Protein AF-A0A7W7KFI6-F1 (afdb_monomer)

Secondary structure (DSSP, 8-state):
-PEEEEEEEEE-TTTTTTTTTHHHHS-TTTEEEEETTEEEEEEEEEE--GGG--STTT---HHHHHHHHHHHHHHTS-GGGEEEEEEESS-EEEE----S-TTSHHHHHHHHHHHHHS--

Foldseek 3Di:
DFFKKKKKKWFALVCCVLCVLLVVLDDPVQFQDDDNQTTMGIDMAGHDPVVVVPDPPPDPDSRNVSVVSVCVSVVPDDLQGMWMFMAGPDGDITGDHPGPCCVPPSNVVNVVRNVVVPPD

Mean predicted aligned error: 6.8 Å

Solvent-accessible surface area (backbone atoms only — not comparable to full-atom values): 6890 Å² total; per-residue (Å²): 128,58,47,50,27,42,33,40,40,41,33,30,54,92,36,43,79,80,47,50,67,52,66,75,67,50,59,75,87,30,50,76,40,82,55,87,81,20,36,31,37,45,51,75,40,66,46,70,45,72,91,69,59,81,54,84,83,84,58,73,49,70,53,55,57,40,48,52,52,50,53,54,54,57,66,76,47,62,45,71,38,22,28,34,44,29,15,61,79,53,74,51,75,45,55,67,32,88,69,97,48,72,82,39,65,69,53,40,51,42,52,51,49,33,53,71,70,67,76,122

pLDDT: mean 82.98, std 16.1, range [41.56, 97.5]

Structure (mmCIF, N/CA/C/O backbone):
data_AF-A0A7W7KFI6-F1
#
_entry.id   AF-A0A7W7KFI6-F1
#
loop_
_atom_site.group_PDB
_atom_site.id
_atom_site.type_symbol
_atom_site.label_atom_id
_atom_site.label_alt_id
_atom_site.label_comp_id
_atom_site.label_asym_id
_atom_site.label_entity_id
_atom_site.label_seq_id
_atom_site.pdbx_PDB_ins_code
_atom_site.Cartn_x
_atom_site.Cartn_y
_atom_site.Cartn_z
_atom_site.occupancy
_atom_site.B_iso_or_equiv
_atom_site.auth_seq_id
_atom_site.auth_comp_id
_atom_site.auth_asym_id
_atom_site.auth_atom_id
_atom_site.pdbx_PDB_model_num
ATOM 1 N N . MET A 1 1 ? 18.195 -4.018 -17.261 1.00 49.75 1 MET A N 1
ATOM 2 C CA . MET A 1 1 ? 17.029 -3.172 -16.938 1.00 49.75 1 MET A CA 1
ATOM 3 C C . MET A 1 1 ? 16.416 -3.779 -15.684 1.00 49.75 1 MET A C 1
ATOM 5 O O . MET A 1 1 ? 16.292 -4.996 -15.667 1.00 49.75 1 MET A O 1
ATOM 9 N N . GLY A 1 2 ? 16.251 -3.013 -14.599 1.00 58.94 2 GLY A N 1
ATOM 10 C CA . GLY A 1 2 ? 15.676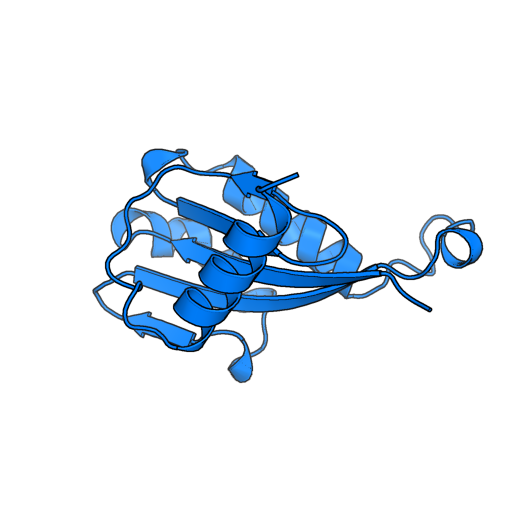 -3.534 -13.347 1.00 58.94 2 GLY A CA 1
ATOM 11 C C . GLY A 1 2 ? 14.184 -3.803 -13.506 1.00 58.94 2 GLY A C 1
ATOM 12 O O . GLY A 1 2 ? 13.551 -3.133 -14.320 1.00 58.94 2 GLY A O 1
ATOM 13 N N . MET A 1 3 ? 13.662 -4.776 -12.760 1.00 66.88 3 MET A N 1
ATOM 14 C CA . MET A 1 3 ? 12.247 -5.132 -12.818 1.00 66.88 3 MET A CA 1
ATOM 15 C C . MET A 1 3 ? 11.450 -4.097 -12.028 1.00 66.88 3 MET A C 1
ATOM 17 O O . MET A 1 3 ? 11.733 -3.886 -10.844 1.00 66.88 3 MET A O 1
ATOM 21 N N . ARG A 1 4 ? 10.506 -3.417 -12.688 1.00 76.00 4 ARG A N 1
ATOM 22 C CA . ARG A 1 4 ? 9.692 -2.348 -12.084 1.00 76.00 4 ARG A CA 1
ATOM 23 C C . ARG A 1 4 ? 8.312 -2.876 -11.728 1.00 76.00 4 ARG A C 1
ATOM 25 O O . ARG A 1 4 ? 7.658 -3.518 -12.551 1.00 76.00 4 ARG A O 1
ATOM 32 N N . SER A 1 5 ? 7.863 -2.597 -10.511 1.00 83.50 5 SER A N 1
ATOM 33 C CA . SER A 1 5 ? 6.488 -2.864 -10.088 1.00 83.50 5 SER A CA 1
ATOM 34 C C . SER A 1 5 ? 5.916 -1.667 -9.337 1.00 83.50 5 SER A C 1
ATOM 36 O O . SER A 1 5 ? 6.565 -1.107 -8.455 1.00 83.50 5 SER A O 1
ATOM 38 N N . LEU A 1 6 ? 4.690 -1.285 -9.684 1.00 90.50 6 LEU A N 1
ATOM 39 C CA . LEU A 1 6 ? 3.900 -0.294 -8.966 1.00 90.50 6 LEU A CA 1
ATOM 40 C C . LEU A 1 6 ? 3.026 -1.007 -7.941 1.00 90.50 6 LEU A C 1
ATOM 42 O O . LEU A 1 6 ? 2.366 -2.000 -8.245 1.00 90.50 6 LEU A O 1
ATOM 46 N N . ASN A 1 7 ? 3.021 -0.493 -6.720 1.00 91.88 7 ASN A N 1
ATOM 47 C CA . ASN A 1 7 ? 2.363 -1.116 -5.588 1.00 91.88 7 ASN A CA 1
ATOM 48 C C . ASN A 1 7 ? 1.455 -0.102 -4.903 1.00 91.88 7 ASN A C 1
ATOM 50 O O . ASN A 1 7 ? 1.819 1.068 -4.768 1.00 91.88 7 ASN A O 1
ATOM 54 N N . TYR A 1 8 ? 0.325 -0.569 -4.379 1.00 95.31 8 TYR A N 1
ATOM 55 C CA . TYR A 1 8 ? -0.345 0.138 -3.295 1.00 95.31 8 TYR A CA 1
ATOM 56 C C . TYR A 1 8 ? -0.637 -0.785 -2.120 1.00 95.31 8 TYR A C 1
ATOM 58 O O . TYR A 1 8 ? -0.853 -1.987 -2.280 1.00 95.31 8 TYR A O 1
ATOM 66 N N . ILE A 1 9 ? -0.669 -0.192 -0.929 1.00 96.06 9 ILE A N 1
ATOM 67 C CA . ILE A 1 9 ? -1.121 -0.813 0.311 1.00 96.06 9 ILE A CA 1
ATOM 68 C C . ILE A 1 9 ? -2.229 0.066 0.884 1.00 96.06 9 ILE A C 1
ATOM 70 O O . ILE A 1 9 ? -1.995 1.226 1.215 1.00 96.06 9 ILE A O 1
ATOM 74 N N . ALA A 1 10 ? -3.418 -0.504 1.041 1.00 97.25 10 ALA A N 1
ATOM 75 C CA . ALA A 1 10 ? -4.535 0.087 1.760 1.00 97.25 10 ALA A CA 1
ATOM 76 C C . ALA A 1 10 ? -4.699 -0.611 3.117 1.00 97.25 10 ALA A C 1
ATOM 78 O O . ALA A 1 10 ? -4.810 -1.837 3.178 1.00 97.25 10 ALA A O 1
ATOM 79 N N . ILE A 1 11 ? -4.731 0.162 4.203 1.00 97.50 11 ILE A N 1
ATOM 80 C CA . ILE A 1 11 ? -4.889 -0.317 5.583 1.00 97.50 11 ILE A CA 1
ATOM 81 C C . ILE A 1 11 ? -6.166 0.258 6.192 1.00 97.50 11 ILE A C 1
ATOM 83 O O . ILE A 1 11 ? -6.416 1.465 6.107 1.00 97.50 11 ILE A O 1
ATOM 87 N N . SER A 1 12 ? -6.938 -0.599 6.860 1.00 97.50 12 SER A N 1
ATOM 88 C CA . SER A 1 12 ? -8.178 -0.202 7.520 1.00 97.50 12 SER A CA 1
ATOM 89 C C . SER A 1 12 ? -7.940 0.753 8.693 1.00 97.50 12 SER A C 1
ATOM 91 O O . SER A 1 12 ? -6.892 0.682 9.346 1.00 97.50 12 SER A O 1
ATOM 93 N N . PRO A 1 13 ? -8.919 1.609 9.048 1.00 97.00 13 PRO A N 1
ATOM 94 C CA . PRO A 1 13 ? -8.821 2.483 10.220 1.00 97.00 13 PRO A CA 1
ATOM 95 C C . PRO A 1 13 ? -8.441 1.727 11.501 1.00 97.00 13 PRO A C 1
ATOM 97 O O . PRO A 1 13 ? -7.598 2.184 12.272 1.00 97.00 13 PRO A O 1
ATOM 100 N N . ALA A 1 14 ? -9.002 0.526 11.687 1.00 95.81 14 ALA A N 1
ATOM 101 C CA . ALA A 1 14 ? -8.760 -0.340 12.842 1.00 95.81 14 ALA A CA 1
ATOM 102 C C . ALA A 1 14 ? -7.337 -0.935 12.886 1.00 95.81 14 ALA A C 1
ATOM 104 O O . ALA A 1 14 ? -6.864 -1.362 13.945 1.00 95.81 14 ALA A O 1
ATOM 105 N N . ALA A 1 15 ? -6.636 -0.972 11.752 1.00 95.19 15 ALA A N 1
ATOM 106 C CA . ALA A 1 15 ? -5.278 -1.492 11.648 1.00 95.19 15 ALA A CA 1
ATOM 107 C C . ALA A 1 15 ? -4.201 -0.401 11.553 1.00 95.19 15 ALA A C 1
ATOM 109 O O . ALA A 1 15 ? -3.035 -0.717 11.786 1.00 95.19 15 ALA A O 1
ATOM 110 N N . LYS A 1 16 ? -4.552 0.877 11.322 1.00 92.50 16 LYS A N 1
ATOM 111 C CA . LYS A 1 16 ? -3.581 1.991 11.207 1.00 92.50 16 LYS A CA 1
ATOM 112 C C . LYS A 1 16 ? -2.561 2.031 12.346 1.00 92.50 16 LYS A C 1
ATOM 114 O O . LYS A 1 16 ? -1.370 2.169 12.093 1.00 92.50 16 LYS A O 1
ATOM 119 N N . GLY A 1 17 ? -3.010 1.870 13.594 1.00 91.19 17 GLY A N 1
ATOM 120 C CA . GLY A 1 17 ? -2.119 1.885 14.761 1.00 91.19 17 GLY A CA 1
ATOM 121 C C . GLY A 1 17 ? -1.107 0.734 14.763 1.00 91.19 17 GLY A C 1
ATOM 122 O O . GLY A 1 17 ? 0.060 0.937 15.085 1.00 91.19 17 GLY A O 1
ATOM 123 N N . ARG A 1 18 ? -1.526 -0.462 14.332 1.00 93.00 18 ARG A N 1
ATOM 124 C CA . ARG A 1 18 ? -0.647 -1.637 14.187 1.00 93.00 18 ARG A CA 1
ATOM 125 C C . ARG A 1 18 ? 0.274 -1.522 12.972 1.00 93.00 18 ARG A C 1
ATOM 127 O O . ARG A 1 18 ? 1.389 -2.028 12.997 1.00 93.00 18 ARG A O 1
ATOM 134 N N . ALA A 1 19 ? -0.173 -0.813 11.941 1.00 90.06 19 ALA A N 1
ATOM 135 C CA . ALA A 1 19 ? 0.576 -0.553 10.722 1.00 90.06 19 ALA A CA 1
ATOM 136 C C . ALA A 1 19 ? 1.433 0.726 10.781 1.00 90.06 19 ALA A C 1
ATOM 138 O O . ALA A 1 19 ? 2.043 1.089 9.781 1.00 90.06 19 ALA A O 1
ATOM 139 N N . ALA A 1 20 ? 1.529 1.404 11.932 1.00 88.12 20 ALA A N 1
ATOM 140 C CA . ALA A 1 20 ? 2.274 2.660 12.068 1.00 88.12 20 ALA A CA 1
ATOM 141 C C . ALA A 1 20 ? 3.764 2.529 11.701 1.00 88.12 20 ALA A C 1
ATOM 143 O O . ALA A 1 20 ? 4.396 3.511 11.318 1.00 88.12 20 ALA A O 1
ATOM 144 N N . GLY A 1 21 ? 4.321 1.313 11.783 1.00 86.62 21 GLY A N 1
ATOM 145 C CA . GLY A 1 21 ? 5.666 1.006 11.300 1.00 86.62 21 GLY A CA 1
ATOM 146 C C . GLY A 1 21 ? 5.851 1.263 9.801 1.00 86.62 21 GLY A C 1
ATOM 147 O O . GLY A 1 21 ? 6.937 1.681 9.417 1.00 86.62 21 GLY A O 1
ATOM 148 N N . LEU A 1 22 ? 4.798 1.114 8.982 1.00 86.62 22 LEU A N 1
ATOM 149 C CA . LEU A 1 22 ? 4.863 1.385 7.542 1.00 86.62 22 LEU A CA 1
ATOM 150 C C . LEU A 1 22 ? 5.228 2.844 7.287 1.00 86.62 22 LEU A C 1
ATOM 152 O O . LEU A 1 22 ? 6.094 3.115 6.474 1.00 86.62 22 LEU A O 1
ATOM 156 N N . LEU A 1 23 ? 4.670 3.789 8.046 1.00 87.12 23 LEU A N 1
ATOM 157 C CA . LEU A 1 23 ? 4.957 5.218 7.866 1.00 87.12 23 LEU A CA 1
ATOM 158 C C . LEU A 1 23 ? 6.445 5.569 8.033 1.00 87.12 23 LEU A C 1
ATOM 160 O O . LEU A 1 23 ? 6.874 6.617 7.570 1.00 87.12 23 LEU A O 1
ATOM 164 N N . LYS A 1 24 ? 7.234 4.716 8.699 1.00 86.81 24 LYS A N 1
ATOM 165 C CA . LYS A 1 24 ? 8.687 4.895 8.839 1.00 86.81 24 LYS A CA 1
ATOM 166 C C . LYS A 1 24 ? 9.476 4.337 7.653 1.00 86.81 24 LYS A C 1
ATOM 168 O O . LYS A 1 24 ? 10.636 4.693 7.488 1.00 86.81 24 LYS A O 1
ATOM 173 N N . SER A 1 25 ? 8.867 3.448 6.874 1.00 83.88 25 SER A N 1
ATOM 174 C CA . SER A 1 25 ? 9.465 2.800 5.704 1.00 83.88 25 SER A CA 1
ATOM 175 C C . SER A 1 25 ? 9.247 3.586 4.408 1.00 83.88 25 SER A C 1
ATOM 177 O O . SER A 1 25 ? 9.913 3.288 3.422 1.00 83.88 25 SER A O 1
ATOM 179 N N . PHE A 1 26 ? 8.350 4.577 4.412 1.00 86.75 26 PHE A N 1
ATOM 180 C CA . PHE A 1 26 ? 7.955 5.354 3.235 1.00 86.75 26 PHE A CA 1
ATOM 181 C C . PHE A 1 26 ? 8.194 6.853 3.432 1.00 86.75 26 PHE A C 1
ATOM 183 O O . PHE A 1 26 ? 8.085 7.382 4.539 1.00 86.75 26 PHE A O 1
ATOM 190 N N . ASN A 1 27 ? 8.506 7.545 2.340 1.00 87.50 27 ASN A N 1
ATOM 191 C CA . ASN A 1 27 ? 8.569 9.000 2.290 1.00 87.50 27 ASN A CA 1
ATOM 192 C C . ASN A 1 27 ? 7.147 9.591 2.275 1.00 87.50 27 ASN A C 1
ATOM 194 O O . ASN A 1 27 ? 6.175 8.923 1.925 1.00 87.50 27 ASN A O 1
ATOM 198 N N . SER A 1 28 ? 7.014 10.882 2.592 1.00 85.69 28 SER A N 1
ATOM 199 C CA . SER A 1 28 ? 5.707 11.559 2.624 1.00 85.69 28 SER A CA 1
ATOM 200 C C . SER A 1 28 ? 4.982 11.584 1.276 1.00 85.69 28 SER A C 1
ATOM 202 O O . SER A 1 28 ? 3.760 11.599 1.264 1.00 85.69 28 SER A O 1
ATOM 204 N N . GLU A 1 29 ? 5.716 11.581 0.161 1.00 86.81 29 GLU A N 1
ATOM 205 C CA . GLU A 1 29 ? 5.148 11.587 -1.197 1.00 86.81 29 GLU A CA 1
ATOM 206 C C . GLU A 1 29 ? 4.499 10.247 -1.579 1.00 86.81 29 GLU A C 1
ATOM 208 O O . GLU A 1 29 ? 3.612 10.211 -2.423 1.00 86.81 29 GLU A O 1
ATOM 213 N N . GLU A 1 30 ? 4.910 9.150 -0.936 1.00 91.25 30 GLU A N 1
ATOM 214 C CA . GLU A 1 30 ? 4.350 7.812 -1.166 1.00 91.25 30 GLU A CA 1
ATOM 215 C C . GLU A 1 30 ? 3.065 7.593 -0.349 1.00 91.25 30 GLU A C 1
ATOM 217 O O . GLU A 1 30 ? 2.269 6.701 -0.637 1.00 91.25 30 GLU A O 1
ATOM 222 N N . ILE A 1 31 ? 2.831 8.407 0.685 1.00 92.75 31 ILE A N 1
ATOM 223 C CA . ILE A 1 31 ? 1.647 8.326 1.544 1.00 92.75 31 ILE A CA 1
ATOM 224 C C . ILE A 1 31 ? 0.541 9.194 0.935 1.00 92.75 31 ILE A C 1
ATOM 226 O O . ILE A 1 31 ? 0.479 10.399 1.164 1.00 92.75 31 ILE A O 1
ATOM 230 N N . ILE A 1 32 ? -0.359 8.565 0.179 1.00 95.19 32 ILE A N 1
ATOM 231 C CA . ILE A 1 32 ? -1.420 9.265 -0.561 1.00 95.19 32 ILE A CA 1
ATOM 232 C C . ILE A 1 32 ? -2.594 9.646 0.346 1.00 95.19 32 ILE A C 1
ATOM 234 O O . ILE A 1 32 ? -3.188 10.712 0.197 1.00 95.19 32 ILE A O 1
ATOM 238 N N . VAL A 1 33 ? -2.932 8.787 1.313 1.00 94.56 33 VAL A N 1
ATOM 239 C CA . VAL A 1 33 ? -4.031 9.031 2.260 1.00 94.56 33 VAL A CA 1
ATOM 240 C C . VAL A 1 33 ? -3.609 8.624 3.661 1.00 94.56 33 VAL A C 1
ATOM 242 O O . VAL A 1 33 ? -3.106 7.524 3.865 1.00 94.56 33 VAL A O 1
ATOM 245 N N . ASN A 1 34 ? -3.866 9.479 4.649 1.00 95.00 34 ASN A N 1
ATOM 246 C CA . ASN A 1 34 ? -3.714 9.153 6.064 1.00 95.00 34 ASN A CA 1
ATOM 247 C C . ASN A 1 34 ? -4.766 9.908 6.892 1.00 95.00 34 ASN A C 1
ATOM 249 O O . ASN A 1 34 ? -4.461 10.887 7.566 1.00 95.00 34 ASN A O 1
ATOM 253 N N . ASP A 1 35 ? -6.009 9.437 6.841 1.00 94.62 35 ASP A N 1
ATOM 254 C CA . ASP A 1 35 ? -7.179 10.098 7.434 1.00 94.62 35 ASP A CA 1
ATOM 255 C C . ASP A 1 35 ? -8.083 9.083 8.172 1.00 94.62 35 ASP A C 1
ATOM 257 O O . ASP A 1 35 ? -7.670 7.953 8.459 1.00 94.62 35 ASP A O 1
ATOM 261 N N 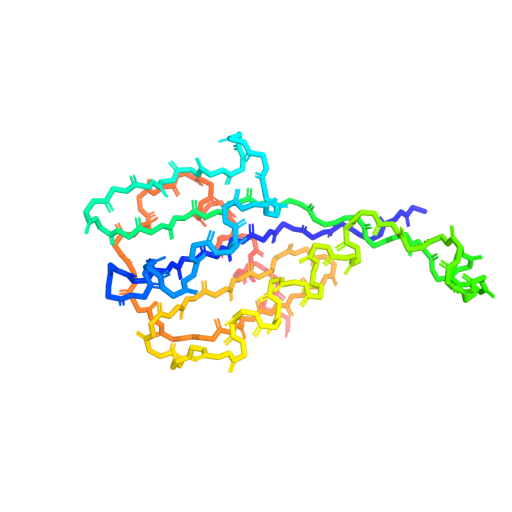. GLU A 1 36 ? -9.304 9.467 8.534 1.00 94.75 36 GLU A N 1
ATOM 262 C CA . GLU A 1 36 ? -10.273 8.592 9.202 1.00 94.75 36 GLU A CA 1
ATOM 263 C C . GLU A 1 36 ? -10.705 7.369 8.378 1.00 94.75 36 GLU A C 1
ATOM 265 O O . GLU A 1 36 ? -11.140 6.373 8.960 1.00 94.75 36 GLU A O 1
ATOM 270 N N . ARG A 1 37 ? -10.561 7.404 7.047 1.00 94.50 37 ARG A N 1
ATOM 271 C CA . ARG A 1 37 ? -10.912 6.292 6.153 1.00 94.50 37 ARG A CA 1
ATOM 272 C C . ARG A 1 37 ? -9.865 5.186 6.180 1.00 94.50 37 ARG A C 1
ATOM 274 O O . ARG A 1 37 ? -10.183 4.046 5.845 1.00 94.50 37 ARG A O 1
ATOM 281 N N . GLY A 1 38 ? -8.630 5.493 6.583 1.00 95.69 38 GLY A N 1
ATOM 282 C CA . GLY A 1 38 ? -7.543 4.520 6.641 1.00 95.69 38 GLY A CA 1
ATOM 283 C C . GLY A 1 38 ? -6.174 5.117 6.325 1.00 95.69 38 GLY A C 1
ATOM 284 O O . GLY A 1 38 ? -5.871 6.270 6.646 1.00 95.69 38 GLY A O 1
ATOM 285 N N . LEU A 1 39 ? -5.325 4.285 5.734 1.00 96.56 39 LEU A N 1
ATOM 286 C CA . LEU A 1 39 ? -4.011 4.655 5.220 1.00 96.56 39 LEU A CA 1
ATOM 287 C C . LEU A 1 39 ? -3.843 4.047 3.826 1.00 96.56 39 LEU A C 1
ATOM 289 O O . LEU A 1 39 ? -4.099 2.856 3.654 1.00 96.56 39 LEU A O 1
ATOM 293 N N . VAL A 1 40 ? -3.396 4.853 2.866 1.00 97.06 40 VAL A N 1
ATOM 294 C CA . VAL A 1 40 ? -2.989 4.408 1.530 1.00 97.06 40 VAL A CA 1
ATOM 295 C C . VAL A 1 40 ? -1.560 4.840 1.287 1.00 97.06 40 VAL A C 1
ATOM 297 O O . VAL A 1 40 ? -1.227 6.016 1.436 1.00 97.06 40 VAL A O 1
ATOM 300 N N . ILE A 1 41 ? -0.739 3.881 0.881 1.00 96.06 41 ILE A N 1
ATOM 301 C CA . ILE A 1 41 ? 0.639 4.100 0.463 1.00 96.06 41 ILE A CA 1
ATOM 302 C C . ILE A 1 41 ? 0.768 3.571 -0.960 1.00 96.06 41 ILE A C 1
ATOM 304 O O . ILE A 1 41 ? 0.438 2.410 -1.191 1.00 96.06 41 ILE A O 1
ATOM 308 N N . CYS A 1 42 ? 1.231 4.401 -1.889 1.00 94.75 42 CYS A N 1
ATOM 309 C CA . CYS A 1 42 ? 1.549 4.016 -3.260 1.00 94.75 42 CYS A 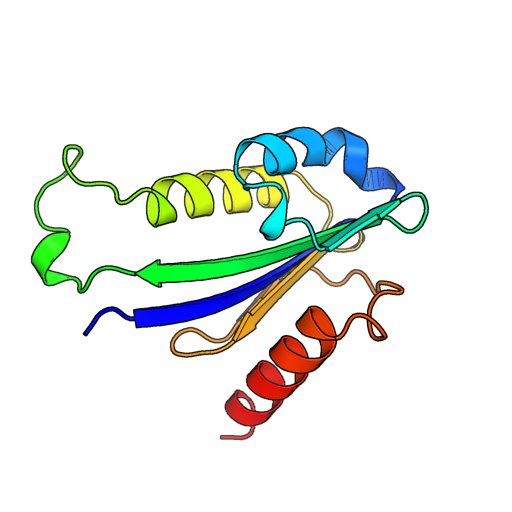CA 1
ATOM 310 C C . CYS A 1 42 ? 3.045 4.202 -3.487 1.00 94.75 42 CYS A C 1
ATOM 312 O O . CYS A 1 42 ? 3.598 5.247 -3.153 1.00 94.75 42 CYS A O 1
ATOM 314 N N . TYR A 1 43 ? 3.702 3.189 -4.034 1.00 91.12 43 TYR A N 1
ATOM 315 C CA . TYR A 1 43 ? 5.148 3.201 -4.186 1.00 91.12 43 TYR A CA 1
ATOM 316 C C . TYR A 1 43 ? 5.599 2.300 -5.325 1.00 91.12 43 TYR A C 1
ATOM 318 O O . TYR A 1 43 ? 4.892 1.391 -5.767 1.00 91.12 43 TYR A O 1
ATOM 326 N N . GLU A 1 44 ? 6.813 2.549 -5.787 1.00 87.81 44 GLU A N 1
ATOM 327 C CA . GLU A 1 44 ? 7.450 1.767 -6.827 1.00 87.81 44 GLU A CA 1
ATOM 328 C C . GLU A 1 44 ? 8.593 0.943 -6.244 1.00 87.81 44 GLU A C 1
ATOM 330 O O . GLU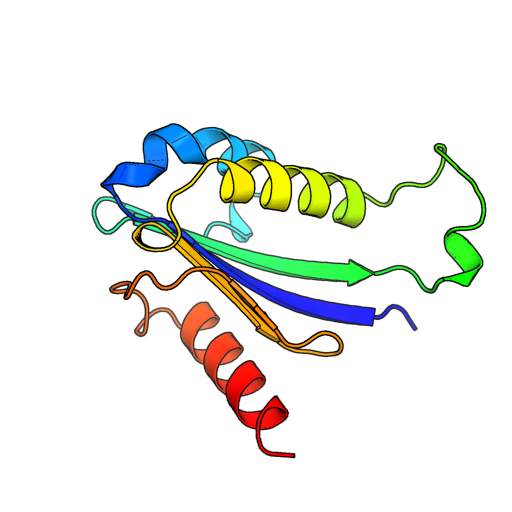 A 1 44 ? 9.394 1.449 -5.462 1.00 87.81 44 GLU A O 1
ATOM 335 N N . THR A 1 45 ? 8.691 -0.318 -6.653 1.00 81.19 45 THR A N 1
ATOM 336 C CA . THR A 1 45 ? 9.840 -1.168 -6.349 1.00 81.19 45 THR A CA 1
ATOM 337 C C . THR A 1 45 ? 10.666 -1.397 -7.604 1.00 81.19 45 THR A C 1
ATOM 339 O O . THR A 1 45 ? 10.151 -1.827 -8.639 1.00 81.19 45 THR A O 1
ATOM 342 N N . ASN A 1 46 ? 11.969 -1.125 -7.507 1.00 73.94 46 ASN A N 1
ATOM 343 C CA . ASN A 1 46 ? 12.963 -1.515 -8.494 1.00 73.94 46 ASN A CA 1
ATOM 344 C C . ASN A 1 46 ? 13.713 -2.733 -7.962 1.00 73.94 46 ASN A C 1
ATOM 346 O O . ASN A 1 46 ? 14.684 -2.651 -7.205 1.00 73.94 46 ASN A O 1
ATOM 350 N N . ILE A 1 47 ? 13.300 -3.911 -8.408 1.00 62.00 47 ILE A N 1
ATOM 351 C CA . ILE A 1 47 ? 14.095 -5.105 -8.181 1.00 62.00 47 ILE A CA 1
ATOM 352 C C . ILE A 1 47 ? 15.335 -5.004 -9.082 1.00 62.00 47 ILE A C 1
ATOM 354 O O . ILE A 1 47 ? 15.263 -5.139 -10.307 1.00 62.00 47 ILE A O 1
ATOM 358 N N . ALA A 1 48 ? 16.498 -4.758 -8.466 1.00 51.91 48 ALA A N 1
ATOM 359 C CA . ALA A 1 48 ? 17.776 -4.846 -9.163 1.00 51.91 48 ALA A CA 1
ATOM 360 C C . ALA A 1 48 ? 17.890 -6.223 -9.853 1.00 51.91 48 ALA A C 1
ATOM 362 O O . ALA A 1 48 ? 17.541 -7.237 -9.232 1.00 51.91 48 ALA A O 1
ATOM 363 N N . PRO A 1 49 ? 18.365 -6.287 -11.112 1.00 50.84 49 PRO A N 1
ATOM 364 C CA . PRO A 1 49 ? 18.542 -7.546 -11.830 1.00 50.84 49 PRO A CA 1
ATOM 365 C C . PRO A 1 49 ? 19.343 -8.566 -11.011 1.00 50.84 49 PRO A C 1
ATOM 367 O O . PRO A 1 49 ? 20.290 -8.190 -10.322 1.00 50.84 49 PRO A O 1
ATOM 370 N N . MET A 1 50 ? 19.013 -9.859 -11.125 1.00 48.72 50 MET A N 1
ATOM 371 C CA . MET A 1 50 ? 19.590 -10.909 -10.266 1.00 48.72 50 MET A CA 1
ATOM 372 C C . MET A 1 50 ? 21.129 -10.952 -10.232 1.00 48.72 50 MET A C 1
ATOM 374 O O . MET A 1 50 ? 21.686 -11.301 -9.202 1.00 48.72 50 MET A O 1
ATOM 378 N N . HIS A 1 51 ? 21.824 -10.517 -11.289 1.00 49.56 51 HIS A N 1
ATOM 379 C CA . HIS A 1 51 ? 23.295 -10.477 -11.346 1.00 49.56 51 HIS A CA 1
ATOM 380 C C . HIS A 1 51 ? 23.954 -9.434 -10.421 1.00 49.56 5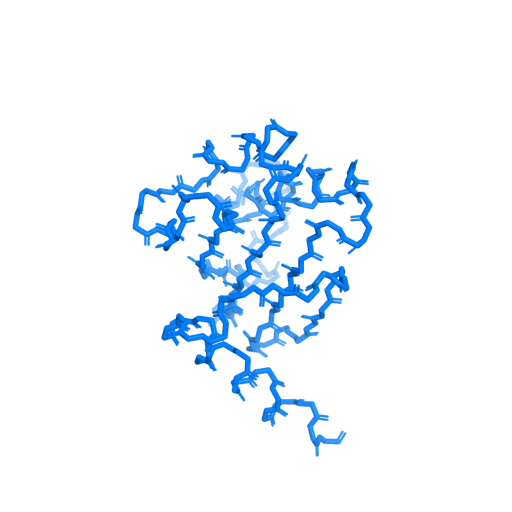1 HIS A C 1
ATOM 382 O O . HIS A 1 51 ? 25.170 -9.441 -10.269 1.00 49.56 51 HIS A O 1
ATOM 388 N N . PHE A 1 52 ? 23.179 -8.538 -9.802 1.00 45.59 52 PHE A N 1
ATOM 389 C CA . PHE A 1 52 ? 23.650 -7.641 -8.738 1.00 45.59 52 PHE A CA 1
ATOM 390 C C . PHE A 1 52 ? 23.379 -8.191 -7.326 1.00 45.59 52 PHE A C 1
ATOM 392 O O . PHE A 1 52 ? 23.759 -7.552 -6.350 1.00 45.59 52 PHE A O 1
ATOM 399 N N . ARG A 1 53 ? 22.713 -9.351 -7.198 1.00 52.12 53 ARG A N 1
ATOM 400 C CA . ARG A 1 53 ? 22.283 -9.937 -5.913 1.00 52.12 53 ARG A CA 1
ATOM 401 C C . ARG A 1 53 ? 23.246 -10.990 -5.349 1.00 52.12 53 ARG A C 1
ATOM 403 O O . ARG A 1 53 ? 23.008 -11.483 -4.251 1.00 52.12 53 ARG A O 1
ATOM 410 N N . ASP A 1 54 ? 24.323 -11.318 -6.064 1.00 48.91 54 ASP A N 1
ATOM 411 C CA . ASP A 1 54 ? 25.290 -12.354 -5.660 1.00 48.91 54 ASP A CA 1
ATOM 412 C C . ASP A 1 54 ? 26.212 -11.936 -4.495 1.00 48.91 54 ASP A C 1
ATOM 414 O O . ASP A 1 54 ? 26.989 -12.746 -3.988 1.00 48.91 54 ASP A O 1
ATOM 418 N N . THR A 1 55 ? 26.120 -10.698 -4.010 1.00 47.91 55 THR A N 1
ATOM 419 C CA . THR A 1 55 ? 26.826 -10.230 -2.812 1.00 47.91 55 THR A CA 1
ATOM 420 C C . THR A 1 55 ? 25.883 -10.213 -1.606 1.00 47.91 55 THR A C 1
ATOM 422 O O . THR A 1 55 ? 25.168 -9.249 -1.333 1.00 47.91 55 THR A O 1
ATOM 425 N N . LEU A 1 56 ? 25.879 -11.327 -0.868 1.00 42.53 56 LEU A N 1
ATOM 426 C CA . LEU A 1 56 ? 25.164 -11.502 0.400 1.00 42.53 56 LEU A CA 1
ATOM 427 C C . LEU A 1 56 ? 25.512 -10.383 1.404 1.00 42.53 56 LEU A C 1
ATOM 429 O O . LEU A 1 56 ? 26.624 -10.329 1.918 1.00 42.53 56 LEU A O 1
ATOM 433 N N . GLY A 1 57 ? 24.531 -9.536 1.726 1.00 51.41 57 GLY A N 1
ATOM 434 C CA . GLY A 1 57 ? 24.525 -8.675 2.917 1.00 51.41 57 GLY A CA 1
ATOM 435 C C . GLY A 1 57 ? 25.049 -7.241 2.760 1.00 51.41 57 GLY A C 1
ATOM 436 O O . GLY A 1 57 ? 24.619 -6.385 3.524 1.00 51.41 57 GLY A O 1
ATOM 437 N N . GLU A 1 58 ? 25.902 -6.938 1.777 1.00 46.88 58 GLU A N 1
ATOM 438 C CA . GLU A 1 58 ? 26.472 -5.581 1.603 1.00 46.88 58 GLU A CA 1
ATOM 439 C C . GLU A 1 58 ? 25.714 -4.705 0.587 1.00 46.88 58 GLU A C 1
ATOM 441 O O . GLU A 1 58 ? 25.924 -3.495 0.531 1.00 46.88 58 GLU A O 1
ATOM 446 N N . HIS A 1 59 ? 24.795 -5.294 -0.190 1.00 44.78 59 HIS A N 1
ATOM 447 C CA . HIS A 1 59 ? 24.091 -4.614 -1.285 1.00 44.78 59 HIS A CA 1
ATOM 448 C C . HIS A 1 59 ? 22.578 -4.871 -1.304 1.00 44.78 59 HIS A C 1
ATOM 450 O O . HIS A 1 59 ? 21.962 -4.874 -2.373 1.00 44.78 59 HIS A O 1
ATOM 456 N N . CYS A 1 60 ? 21.952 -5.076 -0.139 1.00 48.12 60 CYS A N 1
ATOM 457 C CA . CYS A 1 60 ? 20.496 -4.962 -0.062 1.00 48.12 60 CYS A CA 1
ATOM 458 C C . CYS A 1 60 ? 20.115 -3.556 -0.540 1.00 48.12 60 CYS A C 1
ATOM 460 O O . CYS A 1 60 ? 20.474 -2.557 0.081 1.00 48.12 60 CYS A O 1
ATOM 462 N N . THR A 1 61 ? 19.439 -3.462 -1.685 1.00 62.00 61 THR A N 1
ATOM 463 C CA . THR A 1 61 ? 18.887 -2.184 -2.125 1.00 62.00 61 THR A CA 1
ATOM 464 C C . THR A 1 61 ? 17.825 -1.758 -1.117 1.00 62.00 61 THR A C 1
ATOM 466 O O . THR A 1 61 ? 17.156 -2.607 -0.525 1.00 62.00 61 THR A O 1
ATOM 469 N N . ARG A 1 62 ? 17.660 -0.445 -0.921 1.00 62.69 62 ARG A N 1
ATOM 470 C CA . ARG A 1 62 ? 16.617 0.135 -0.056 1.00 62.69 62 ARG A CA 1
ATOM 471 C C . ARG A 1 62 ? 15.254 -0.540 -0.274 1.00 62.69 62 ARG A C 1
ATOM 473 O O . ARG A 1 62 ? 14.563 -0.854 0.689 1.00 62.69 62 ARG A O 1
ATOM 480 N N . ASP A 1 63 ? 14.937 -0.840 -1.530 1.00 67.31 63 ASP A N 1
ATOM 481 C CA . ASP A 1 63 ? 13.706 -1.505 -1.952 1.00 67.31 63 ASP A CA 1
ATOM 482 C C . ASP A 1 63 ? 13.538 -2.899 -1.325 1.00 67.31 63 ASP A C 1
ATOM 484 O O . ASP A 1 63 ? 12.436 -3.262 -0.933 1.00 67.31 63 ASP A O 1
ATOM 488 N N . LEU A 1 64 ? 14.615 -3.679 -1.161 1.00 73.62 64 LEU A N 1
ATOM 489 C CA . LEU A 1 64 ? 14.544 -5.005 -0.540 1.00 73.62 64 LEU A CA 1
ATOM 490 C C . LEU A 1 64 ? 14.260 -4.915 0.967 1.00 73.62 64 LEU A C 1
ATOM 492 O O . LEU A 1 64 ? 13.450 -5.679 1.486 1.00 73.62 64 LEU A O 1
ATOM 496 N N . GLU A 1 65 ? 14.901 -3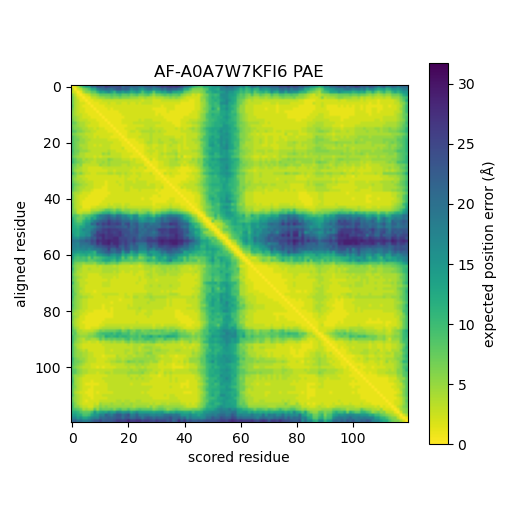.982 1.674 1.00 78.31 65 GLU A N 1
ATOM 497 C CA . GLU A 1 65 ? 14.660 -3.775 3.110 1.00 78.31 65 GLU A CA 1
ATOM 498 C C . GLU A 1 65 ? 13.247 -3.242 3.374 1.00 78.31 65 GLU A C 1
ATOM 500 O O . GLU A 1 65 ? 12.563 -3.696 4.297 1.00 78.31 65 GLU A O 1
ATOM 505 N N . GLN A 1 66 ? 12.788 -2.319 2.528 1.00 80.19 66 GLN A N 1
ATOM 506 C CA . GLN A 1 66 ? 11.433 -1.781 2.549 1.00 80.19 66 GLN A CA 1
ATOM 507 C C . GLN A 1 66 ? 10.396 -2.884 2.308 1.00 80.19 66 GLN A C 1
ATOM 509 O O . GLN A 1 66 ? 9.445 -3.004 3.078 1.00 80.19 66 GLN A O 1
ATOM 514 N N . GLU A 1 67 ? 10.613 -3.747 1.315 1.00 81.31 67 GLU A N 1
ATOM 515 C CA . GLU A 1 67 ? 9.742 -4.888 1.015 1.00 81.31 67 GLU A CA 1
ATOM 516 C C . GLU A 1 67 ? 9.684 -5.904 2.165 1.00 81.31 67 GLU A C 1
ATOM 518 O O . GLU A 1 67 ? 8.601 -6.348 2.559 1.00 81.31 67 GLU A O 1
ATOM 523 N N . VAL A 1 68 ? 10.827 -6.231 2.778 1.00 83.00 68 VAL A N 1
ATOM 524 C CA . VAL A 1 68 ? 10.868 -7.100 3.965 1.00 83.00 68 VAL A CA 1
ATOM 525 C C . VAL A 1 68 ? 10.080 -6.479 5.123 1.00 83.00 68 VAL A C 1
ATOM 527 O O . VAL A 1 68 ? 9.292 -7.173 5.774 1.00 83.00 68 VAL A O 1
ATOM 530 N N . ALA A 1 69 ? 10.241 -5.175 5.367 1.00 84.88 69 ALA A N 1
ATOM 531 C CA . ALA A 1 69 ? 9.509 -4.465 6.414 1.00 84.88 69 ALA A CA 1
ATOM 532 C C . ALA A 1 69 ? 7.992 -4.466 6.156 1.00 84.88 69 ALA A C 1
ATOM 534 O O . ALA A 1 69 ? 7.216 -4.804 7.055 1.00 84.88 69 ALA A O 1
ATOM 535 N N . VAL A 1 70 ? 7.572 -4.166 4.922 1.00 87.38 70 VAL A N 1
ATOM 536 C CA . VAL A 1 70 ? 6.169 -4.221 4.483 1.00 87.38 70 VAL A CA 1
ATOM 537 C C . VAL A 1 70 ? 5.586 -5.605 4.738 1.00 87.38 70 VAL A C 1
ATOM 539 O O . VAL A 1 70 ? 4.570 -5.740 5.424 1.00 87.38 70 VAL A O 1
ATOM 542 N N . HIS A 1 71 ? 6.233 -6.656 4.236 1.00 88.19 71 HIS A N 1
ATOM 543 C CA . HIS A 1 71 ? 5.708 -8.013 4.342 1.00 88.19 71 HIS A CA 1
ATOM 544 C C . HIS A 1 71 ? 5.672 -8.536 5.778 1.00 88.19 71 HIS A C 1
ATOM 546 O O . HIS A 1 71 ? 4.742 -9.277 6.114 1.00 88.19 71 HIS A O 1
ATOM 552 N N . SER A 1 72 ? 6.626 -8.130 6.619 1.00 88.25 72 SER A N 1
ATOM 553 C CA . SER A 1 72 ? 6.631 -8.432 8.052 1.00 88.25 72 SER A CA 1
ATOM 554 C C . SER A 1 72 ? 5.426 -7.801 8.759 1.00 88.25 72 SER A C 1
ATOM 556 O O . SER A 1 72 ? 4.669 -8.498 9.438 1.00 88.25 72 SER A O 1
ATOM 558 N N . ILE A 1 73 ? 5.161 -6.510 8.515 1.00 91.00 73 ILE A N 1
ATOM 559 C CA . ILE A 1 73 ? 4.022 -5.797 9.114 1.00 91.00 73 ILE A CA 1
ATOM 560 C C . ILE A 1 73 ? 2.692 -6.386 8.629 1.00 91.00 73 ILE A C 1
ATOM 562 O O . ILE A 1 73 ? 1.839 -6.733 9.445 1.00 91.00 73 ILE A O 1
ATOM 566 N N . LEU A 1 74 ? 2.525 -6.575 7.316 1.00 91.06 74 LEU A N 1
ATOM 567 C CA . LEU A 1 74 ? 1.313 -7.182 6.749 1.00 91.06 74 LEU A CA 1
ATOM 568 C C . LEU A 1 74 ? 1.147 -8.658 7.159 1.00 91.06 74 LEU A C 1
ATOM 570 O O . LEU A 1 74 ? 0.039 -9.189 7.146 1.00 91.06 74 LEU A O 1
ATOM 574 N N . GLY A 1 75 ? 2.238 -9.342 7.522 1.00 90.44 75 GLY A N 1
ATOM 575 C CA . GLY A 1 75 ? 2.241 -10.675 8.134 1.00 90.44 75 GLY A CA 1
ATOM 576 C C . GLY A 1 75 ? 1.517 -10.736 9.475 1.00 90.44 75 GLY A C 1
ATOM 577 O O . GLY A 1 75 ? 0.882 -11.745 9.770 1.00 90.44 75 GLY A O 1
ATOM 578 N N . GLY A 1 76 ? 1.565 -9.652 10.249 1.00 91.56 76 GLY A N 1
ATOM 579 C CA . GLY A 1 76 ? 0.899 -9.542 11.546 1.00 91.56 76 GLY A CA 1
ATOM 580 C C . GLY A 1 76 ? -0.557 -9.070 11.485 1.00 91.56 76 GLY A C 1
ATOM 581 O O . GLY A 1 76 ? -1.203 -8.984 12.530 1.00 91.56 76 GLY A O 1
ATOM 582 N N . LEU A 1 77 ? -1.082 -8.743 10.298 1.00 93.06 77 LEU A N 1
ATOM 583 C CA . LEU A 1 77 ? -2.441 -8.228 10.131 1.00 93.06 77 LEU A CA 1
ATOM 584 C C . LEU A 1 77 ? -3.401 -9.300 9.578 1.00 93.06 77 LEU A C 1
ATOM 586 O O . LEU A 1 77 ? -3.059 -10.025 8.639 1.00 93.06 77 LEU A O 1
ATOM 590 N N . PRO A 1 78 ? -4.638 -9.386 10.099 1.00 95.38 78 PRO A N 1
ATOM 591 C CA . PRO A 1 78 ? -5.740 -10.082 9.447 1.00 95.38 78 PRO A CA 1
ATOM 592 C C . PRO A 1 78 ? -5.923 -9.640 7.990 1.00 95.38 78 PRO A C 1
ATOM 594 O O . PRO A 1 78 ? -5.939 -8.449 7.686 1.00 95.38 78 PRO A O 1
ATOM 597 N N . LYS A 1 79 ? -6.157 -10.597 7.081 1.00 93.81 79 LYS A N 1
ATOM 598 C CA . LYS A 1 79 ? -6.375 -10.310 5.648 1.00 93.81 79 LYS A CA 1
ATOM 599 C C . LYS A 1 79 ? -7.540 -9.349 5.386 1.00 93.81 79 LYS A C 1
ATOM 601 O O . LYS A 1 79 ? -7.512 -8.644 4.388 1.00 93.81 79 LYS A O 1
ATOM 606 N N . ALA A 1 80 ? -8.536 -9.311 6.269 1.00 96.50 80 ALA A N 1
ATOM 607 C CA . ALA A 1 80 ? -9.688 -8.418 6.163 1.00 96.50 80 ALA A CA 1
ATOM 608 C C . ALA A 1 80 ? -9.385 -6.960 6.554 1.00 96.50 80 ALA A C 1
ATOM 610 O O . ALA A 1 80 ? -10.269 -6.118 6.456 1.00 96.50 80 ALA A O 1
ATOM 611 N N . GLU A 1 81 ? -8.168 -6.653 7.011 1.00 96.50 81 GLU A N 1
ATOM 612 C CA . GLU A 1 81 ? -7.783 -5.308 7.457 1.00 96.50 81 GLU A CA 1
ATOM 613 C C . GLU A 1 81 ? -6.803 -4.602 6.519 1.00 96.50 81 GLU A C 1
ATOM 615 O O . GLU A 1 81 ? -6.439 -3.452 6.765 1.00 96.50 81 GLU A O 1
ATOM 620 N N . PHE A 1 82 ? -6.373 -5.272 5.451 1.00 97.19 82 PHE A N 1
ATOM 621 C CA . PHE A 1 82 ? -5.534 -4.658 4.438 1.00 97.19 82 PHE A CA 1
ATOM 622 C C . PHE A 1 82 ? -5.818 -5.194 3.038 1.00 97.19 82 PHE A C 1
ATOM 624 O O . PHE A 1 82 ? -6.382 -6.278 2.857 1.00 97.19 82 PHE A O 1
ATOM 631 N N . ARG A 1 83 ? -5.362 -4.434 2.048 1.00 96.12 83 ARG A N 1
ATOM 632 C CA . ARG A 1 83 ? -5.226 -4.853 0.658 1.00 96.12 83 ARG A CA 1
ATOM 633 C C . ARG A 1 83 ? -3.886 -4.355 0.142 1.00 96.12 83 ARG A C 1
ATOM 635 O O . ARG A 1 83 ? -3.521 -3.211 0.378 1.00 96.12 83 ARG A O 1
ATOM 642 N N . MET A 1 84 ? -3.154 -5.224 -0.530 1.00 94.31 84 MET A N 1
ATOM 643 C CA . MET A 1 84 ? -1.937 -4.897 -1.253 1.00 94.31 84 MET A CA 1
ATOM 644 C C . MET A 1 84 ? -2.105 -5.398 -2.677 1.00 94.31 84 MET A C 1
ATOM 646 O O . MET A 1 84 ? -2.450 -6.567 -2.864 1.00 94.31 84 MET A O 1
ATOM 650 N N . VAL A 1 85 ? -1.849 -4.533 -3.648 1.00 93.44 85 VAL A N 1
ATOM 651 C CA . VAL A 1 85 ? -1.818 -4.884 -5.070 1.00 93.44 85 VAL A CA 1
ATOM 652 C C . VAL A 1 85 ? -0.474 -4.469 -5.633 1.00 93.44 85 VAL A C 1
ATOM 654 O O . VAL A 1 85 ? 0.030 -3.390 -5.319 1.00 93.44 85 VAL A O 1
ATOM 657 N N . ARG A 1 86 ? 0.087 -5.347 -6.459 1.00 90.69 86 ARG A N 1
ATOM 658 C CA . ARG A 1 86 ? 1.301 -5.139 -7.234 1.00 90.69 86 ARG A CA 1
ATOM 659 C C . ARG A 1 86 ? 0.969 -5.313 -8.711 1.00 90.69 86 ARG A C 1
ATOM 661 O O . ARG A 1 86 ? 0.446 -6.358 -9.093 1.00 90.69 86 ARG A O 1
ATOM 668 N N . ALA A 1 87 ? 1.271 -4.296 -9.509 1.00 88.62 87 ALA A N 1
ATOM 669 C CA . ALA A 1 87 ? 1.111 -4.279 -10.957 1.00 88.62 87 ALA A CA 1
ATOM 670 C C . ALA A 1 87 ? 2.462 -4.009 -11.637 1.00 88.62 87 ALA A C 1
ATOM 672 O O . ALA A 1 87 ? 3.252 -3.199 -11.150 1.00 88.62 87 ALA A O 1
ATOM 673 N N . GLY 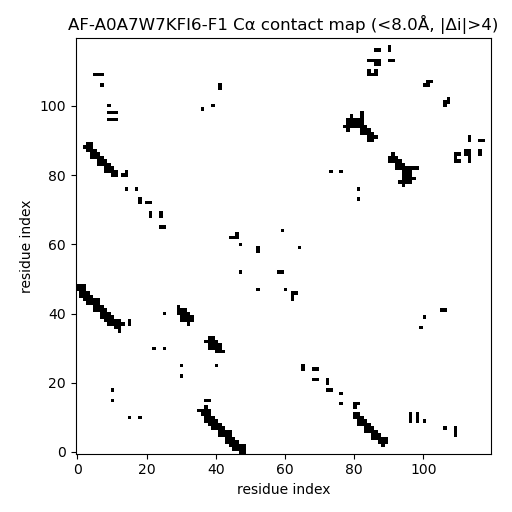A 1 88 ? 2.717 -4.648 -12.778 1.00 82.69 88 GLY A N 1
ATOM 674 C CA . GLY A 1 88 ? 3.970 -4.520 -13.526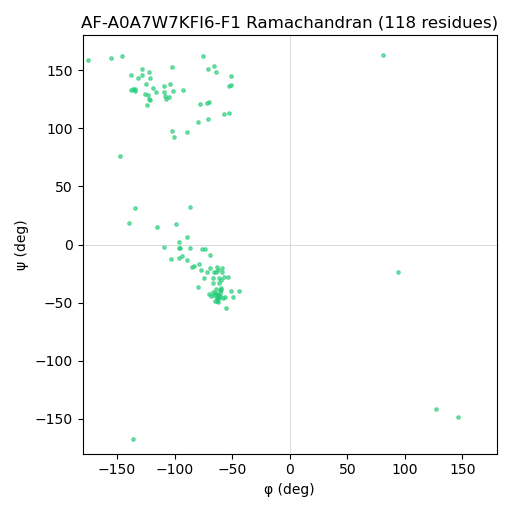 1.00 82.69 88 GLY A CA 1
ATOM 675 C C . GLY A 1 88 ? 4.592 -5.880 -13.821 1.00 82.69 88 GLY A C 1
ATOM 676 O O . GLY A 1 88 ? 3.882 -6.831 -14.135 1.00 82.69 88 GLY A O 1
ATOM 677 N N . GLU A 1 89 ? 5.920 -5.969 -13.735 1.00 75.44 89 GLU A N 1
ATOM 678 C CA . GLU A 1 89 ? 6.639 -7.216 -14.038 1.00 75.44 89 GLU A CA 1
ATOM 679 C C . GLU A 1 89 ? 6.347 -8.343 -13.037 1.00 75.44 89 GLU A C 1
ATOM 681 O O . GLU A 1 89 ? 6.348 -9.514 -13.410 1.00 75.44 89 GLU A O 1
ATOM 686 N N . GLU A 1 90 ? 6.035 -8.000 -11.786 1.00 70.06 90 GLU A N 1
ATOM 687 C CA . GLU A 1 90 ? 5.409 -8.923 -10.847 1.00 70.06 90 GLU A CA 1
ATOM 688 C C . GLU A 1 90 ? 3.953 -8.506 -10.647 1.00 70.06 90 GLU A C 1
ATOM 690 O O . GLU A 1 90 ? 3.663 -7.368 -10.293 1.00 70.06 90 GLU A O 1
ATOM 695 N N . CYS A 1 91 ? 3.024 -9.431 -10.865 1.00 80.56 91 CYS A N 1
ATOM 696 C CA . CYS A 1 91 ? 1.600 -9.199 -10.663 1.00 80.56 91 CYS A CA 1
ATOM 697 C C . CYS A 1 91 ? 1.134 -9.995 -9.440 1.00 80.56 91 CYS A C 1
ATOM 699 O O . CYS A 1 91 ? 1.435 -11.184 -9.310 1.00 80.56 91 CYS A O 1
ATOM 701 N N . GLY A 1 92 ? 0.416 -9.359 -8.515 1.00 85.25 92 GLY A N 1
ATOM 702 C CA . GLY A 1 92 ? -0.112 -10.070 -7.356 1.00 85.25 92 GLY A CA 1
ATOM 703 C C . GLY A 1 92 ? -0.996 -9.234 -6.445 1.00 85.25 92 GLY A C 1
ATOM 704 O O . GLY A 1 92 ? -0.916 -8.009 -6.405 1.00 85.25 92 GLY A O 1
ATOM 705 N N . GLN A 1 93 ? -1.820 -9.927 -5.661 1.00 91.00 93 GLN A N 1
ATOM 706 C CA . GLN A 1 93 ? -2.653 -9.325 -4.628 1.00 91.00 93 GLN A CA 1
ATOM 707 C C . GLN A 1 93 ? -2.514 -10.093 -3.311 1.00 91.00 93 GLN A C 1
ATOM 709 O O . GLN A 1 93 ? -2.448 -11.325 -3.279 1.00 91.00 93 GLN A O 1
ATOM 714 N N . ARG A 1 94 ? -2.539 -9.364 -2.194 1.00 92.88 94 ARG A N 1
ATOM 715 C CA . ARG A 1 94 ? -2.645 -9.934 -0.849 1.00 92.88 94 ARG A CA 1
ATOM 716 C C . ARG A 1 94 ? -3.610 -9.120 0.006 1.00 92.88 94 ARG A C 1
ATOM 718 O O . ARG A 1 94 ? -3.669 -7.903 -0.094 1.00 92.88 94 ARG A O 1
ATOM 725 N N . GLY A 1 95 ? -4.327 -9.801 0.896 1.00 93.25 95 GLY A N 1
ATOM 726 C CA . GLY A 1 95 ? -5.391 -9.169 1.674 1.00 93.25 95 GLY A CA 1
ATOM 727 C C . GLY A 1 95 ? -6.688 -9.056 0.869 1.00 93.25 95 GLY A C 1
ATOM 728 O O . GLY A 1 95 ? -6.712 -9.260 -0.346 1.00 93.25 95 GLY A O 1
ATOM 729 N N . CYS A 1 96 ? -7.783 -8.823 1.577 1.00 94.38 96 CYS A N 1
ATOM 730 C CA . CYS A 1 96 ? -9.140 -8.832 1.036 1.00 94.38 96 CYS A CA 1
ATOM 731 C C . CYS A 1 96 ? -9.997 -7.709 1.623 1.00 94.38 96 CYS A C 1
ATOM 733 O O . CYS A 1 96 ? -11.222 -7.810 1.627 1.00 94.38 96 CYS A O 1
ATOM 735 N N . TRP A 1 97 ? -9.372 -6.681 2.201 1.00 95.31 97 TRP A N 1
ATOM 736 C CA . TRP A 1 97 ? -10.128 -5.542 2.688 1.00 95.31 97 TRP A CA 1
ATOM 737 C C . TRP A 1 97 ? -10.687 -4.741 1.508 1.00 95.31 97 TRP A C 1
ATOM 739 O O . TRP A 1 97 ? -9.937 -4.273 0.649 1.00 95.31 97 TRP A O 1
ATOM 749 N N . GLU A 1 98 ? -12.007 -4.591 1.485 1.00 93.38 98 GLU A N 1
ATOM 750 C CA . GLU A 1 98 ? -12.709 -3.687 0.579 1.00 93.38 98 GLU A CA 1
ATOM 751 C C . GLU A 1 98 ? -12.595 -2.269 1.151 1.00 93.38 98 GLU A C 1
ATOM 753 O O . GLU A 1 98 ? -13.194 -1.943 2.179 1.00 93.38 98 GLU A O 1
ATOM 758 N N . HIS A 1 99 ? -11.746 -1.450 0.533 1.00 93.19 99 HIS A N 1
ATOM 759 C CA . HIS A 1 99 ? -11.375 -0.128 1.029 1.00 93.19 99 HIS A CA 1
ATOM 760 C C . HIS A 1 99 ? -12.106 0.993 0.271 1.00 93.19 99 HIS A C 1
ATOM 762 O O . HIS A 1 99 ? -12.416 0.846 -0.911 1.00 93.19 99 HIS A O 1
ATOM 768 N N . PRO A 1 100 ? -12.332 2.165 0.889 1.00 94.56 100 PRO A N 1
ATOM 769 C CA . PRO A 1 100 ? -13.068 3.272 0.274 1.00 94.56 100 PRO A CA 1
ATOM 770 C C . PRO A 1 100 ? -12.171 4.191 -0.580 1.00 94.56 100 PRO A C 1
ATOM 772 O O . PRO A 1 100 ? -12.397 5.394 -0.601 1.00 94.56 100 PRO A O 1
ATOM 775 N N . PHE A 1 101 ? -11.123 3.652 -1.217 1.00 95.75 101 PHE A N 1
ATOM 776 C CA . PHE A 1 101 ? -10.079 4.444 -1.907 1.00 95.75 101 PHE A CA 1
ATOM 777 C C . PHE A 1 101 ? -10.037 4.234 -3.420 1.00 95.75 101 PHE A C 1
ATOM 779 O O . PHE A 1 101 ? -9.048 4.572 -4.062 1.00 95.75 101 PHE A O 1
ATOM 786 N N . ALA A 1 102 ? -11.085 3.645 -3.994 1.00 90.31 102 ALA A N 1
ATOM 787 C CA . ALA A 1 102 ? -11.175 3.441 -5.439 1.00 90.31 102 ALA A CA 1
ATOM 788 C C . ALA A 1 102 ? -11.211 4.770 -6.226 1.00 90.31 102 ALA A C 1
ATOM 790 O O . ALA A 1 102 ? -10.933 4.788 -7.420 1.00 90.31 102 ALA A O 1
ATOM 791 N N . ASP A 1 103 ? -11.546 5.878 -5.560 1.00 91.12 103 ASP A N 1
ATOM 792 C CA . ASP A 1 103 ? -11.523 7.245 -6.087 1.00 91.12 103 ASP A CA 1
ATOM 793 C C . ASP A 1 103 ? -10.118 7.869 -6.125 1.00 91.12 103 ASP A C 1
ATOM 795 O O . ASP A 1 103 ? -9.908 8.866 -6.816 1.00 91.12 103 ASP A O 1
ATOM 799 N N . VAL A 1 104 ? -9.150 7.298 -5.402 1.00 95.31 104 VAL A N 1
ATOM 800 C CA . VAL A 1 104 ? -7.766 7.781 -5.397 1.00 95.31 104 VAL A CA 1
ATOM 801 C C . VAL A 1 104 ? -7.115 7.427 -6.734 1.00 95.31 104 VAL A C 1
ATOM 803 O O . VAL A 1 104 ? -7.047 6.257 -7.111 1.00 95.31 104 VAL A O 1
ATOM 806 N N . ILE A 1 105 ? -6.625 8.443 -7.452 1.00 95.06 105 ILE A N 1
ATOM 807 C CA . ILE A 1 105 ? -6.131 8.320 -8.834 1.00 95.06 105 ILE A CA 1
ATOM 808 C C . ILE A 1 105 ? -5.018 7.270 -8.937 1.00 95.06 105 ILE A C 1
ATOM 810 O O . ILE A 1 105 ? -5.042 6.432 -9.836 1.00 95.06 105 ILE A O 1
ATOM 814 N N . GLU A 1 106 ? -4.062 7.279 -8.011 1.00 94.88 106 GLU A N 1
ATOM 815 C CA . GLU A 1 106 ? -2.940 6.340 -7.971 1.00 94.88 106 GLU A CA 1
ATOM 816 C C . GLU A 1 106 ? -3.422 4.898 -7.778 1.00 94.88 106 GLU A C 1
ATOM 818 O O . GLU A 1 106 ? -2.994 4.006 -8.510 1.00 94.88 106 GLU A O 1
ATOM 823 N N . VAL A 1 107 ? -4.365 4.681 -6.855 1.00 94.88 107 VAL A N 1
ATOM 824 C CA . VAL A 1 107 ? -4.968 3.364 -6.597 1.00 94.88 107 VAL A CA 1
ATOM 825 C C . VAL A 1 107 ? -5.702 2.872 -7.842 1.00 94.88 107 VAL A C 1
ATOM 827 O O . VAL A 1 107 ? -5.425 1.775 -8.321 1.00 94.88 107 VAL A O 1
ATOM 830 N N . SER A 1 108 ? -6.558 3.713 -8.433 1.00 94.06 108 SER A N 1
ATOM 831 C CA . SER A 1 108 ? -7.298 3.377 -9.653 1.00 94.06 108 SER A CA 1
ATOM 832 C C . SER A 1 108 ? -6.374 3.063 -10.834 1.00 94.06 108 SER A C 1
ATOM 834 O O . SER A 1 108 ? -6.646 2.136 -11.601 1.00 94.06 108 SER A O 1
ATOM 836 N N . ASN A 1 109 ? -5.276 3.805 -10.988 1.00 93.81 109 ASN A N 1
ATOM 837 C CA . ASN A 1 109 ? -4.297 3.565 -12.044 1.00 93.81 109 ASN A CA 1
ATOM 838 C C . ASN A 1 109 ? -3.584 2.220 -11.861 1.00 93.81 109 ASN A C 1
ATOM 840 O O . ASN A 1 109 ? -3.416 1.488 -12.838 1.00 93.81 109 ASN A O 1
ATOM 844 N N . ILE A 1 110 ? -3.186 1.884 -10.631 1.00 93.31 110 ILE A N 1
ATOM 845 C CA . ILE A 1 110 ? -2.523 0.612 -10.326 1.00 93.31 110 ILE A CA 1
ATOM 846 C C . ILE A 1 110 ? -3.502 -0.556 -10.491 1.00 93.31 110 ILE A C 1
ATOM 848 O O . ILE A 1 110 ? -3.149 -1.538 -11.139 1.00 93.31 110 ILE A O 1
ATOM 852 N N . ASP A 1 111 ? -4.742 -0.442 -10.007 1.00 93.50 111 ASP A N 1
ATOM 853 C CA . ASP A 1 111 ? -5.778 -1.470 -10.198 1.00 93.50 111 ASP A CA 1
ATOM 854 C C . ASP A 1 111 ? -6.072 -1.719 -11.685 1.00 93.50 111 ASP A C 1
ATOM 856 O O . ASP A 1 111 ? -6.238 -2.865 -12.116 1.00 93.50 111 ASP A O 1
ATOM 860 N N . ARG A 1 112 ? -6.090 -0.658 -12.503 1.00 92.19 112 ARG A N 1
ATOM 861 C CA . ARG A 1 112 ? -6.242 -0.787 -13.956 1.00 92.19 112 ARG A CA 1
ATOM 862 C C . ARG A 1 112 ? -5.069 -1.542 -14.579 1.00 92.19 112 ARG A C 1
ATOM 864 O O . ARG A 1 112 ? -5.299 -2.411 -15.414 1.00 92.19 112 ARG A O 1
ATOM 871 N N . GLN A 1 113 ? -3.831 -1.225 -14.196 1.00 90.75 113 GLN A N 1
ATOM 872 C CA . GLN A 1 113 ? -2.654 -1.943 -14.697 1.00 90.75 113 GLN A CA 1
ATOM 873 C C . GLN A 1 113 ? -2.644 -3.409 -14.253 1.00 90.75 113 GLN A C 1
ATOM 875 O O . GLN A 1 113 ? -2.359 -4.280 -15.066 1.00 90.75 113 GLN A O 1
ATOM 880 N N . PHE A 1 114 ? -3.006 -3.683 -12.998 1.00 88.12 114 PHE A N 1
ATOM 881 C CA . PHE A 1 114 ? -3.143 -5.040 -12.471 1.00 88.12 114 PHE A CA 1
ATOM 882 C C . PHE A 1 114 ? -4.164 -5.851 -13.276 1.00 88.12 114 PHE A C 1
ATOM 884 O O . PHE A 1 114 ? -3.879 -6.974 -13.683 1.00 88.12 114 PHE A O 1
ATOM 891 N N . SER A 1 115 ? -5.324 -5.255 -13.566 1.00 87.81 115 SER A N 1
ATOM 892 C CA . SER A 1 115 ? -6.394 -5.914 -14.325 1.00 87.81 115 SER A CA 1
ATOM 893 C C . SER A 1 115 ? -5.962 -6.254 -15.753 1.00 87.81 115 SER A C 1
ATOM 895 O O . SER A 1 115 ? -6.194 -7.369 -16.199 1.00 87.81 115 SER A O 1
ATOM 897 N N . LEU A 1 116 ? -5.268 -5.338 -16.441 1.00 83.69 116 LEU A N 1
ATOM 898 C CA . LEU A 1 116 ? -4.772 -5.558 -17.809 1.00 83.69 116 LEU A CA 1
ATOM 899 C C . LEU A 1 116 ? -3.729 -6.684 -17.915 1.00 83.69 116 LEU A C 1
ATOM 901 O O . LEU A 1 116 ? -3.544 -7.232 -18.995 1.00 83.69 116 LEU A O 1
ATOM 905 N N . LEU A 1 117 ? -3.034 -7.006 -16.821 1.00 70.31 117 LEU A N 1
ATOM 906 C CA . LEU A 1 117 ? -2.020 -8.067 -16.760 1.00 70.31 117 LEU A CA 1
ATOM 907 C C . LEU A 1 117 ? -2.587 -9.416 -16.289 1.00 70.31 117 LEU A C 1
ATOM 909 O O . LEU A 1 117 ? -1.877 -10.416 -16.316 1.00 70.31 117 LEU A O 1
ATOM 913 N N . GLY A 1 118 ? -3.832 -9.445 -15.807 1.00 58.56 118 GLY A N 1
ATOM 914 C CA . GLY A 1 118 ? -4.518 -10.655 -15.344 1.00 58.56 118 GLY A CA 1
ATOM 915 C C . GLY A 1 118 ? -5.421 -11.314 -16.393 1.00 58.56 118 GLY A C 1
ATOM 916 O O . GLY A 1 118 ? -6.087 -12.291 -16.060 1.00 58.56 118 GLY A O 1
ATOM 917 N N . GLU A 1 119 ? -5.477 -10.777 -17.617 1.00 54.12 119 GLU A N 1
ATOM 918 C CA . GLU A 1 119 ? -6.340 -11.243 -18.720 1.00 54.12 119 GLU A CA 1
ATOM 919 C C . GLU A 1 119 ? -5.627 -12.156 -19.752 1.00 54.12 119 GLU A C 1
ATOM 921 O O . GLU A 1 119 ? -6.168 -12.359 -20.839 1.00 54.12 119 GLU A O 1
ATOM 926 N N . ASP A 1 120 ? -4.462 -12.732 -19.421 1.00 41.56 120 ASP A N 1
ATOM 927 C CA . ASP A 1 120 ? -3.775 -13.765 -20.235 1.00 41.56 120 ASP A CA 1
ATOM 928 C C . ASP A 1 120 ? -4.176 -15.209 -19.860 1.00 41.56 120 ASP A C 1
ATOM 930 O O . ASP A 1 120 ? -4.100 -15.575 -18.661 1.00 41.56 120 ASP A O 1
#

Sequence (120 aa):
MGMRSLNYIAISPAAKGRAAGLLKSFNSEEIIVNDERGLVICYETNIAPMHFRDTLGEHCTRDLEQEVAVHSILGGLPKAEFRMVRAGEECGQRGCWEHPFADVIEVSNIDRQFSLLGED

Organism: Pseudomonas nitroreducens (NCBI:txid46680)

Radius of gyration: 14.52 Å; Cα contacts (8 Å, |Δi|>4): 199; chains: 1; bounding box: 40×25×35 Å

Nearest PDB structures (foldseek):
  3dny-assembly1_T  TM=4.849E-01  e=4.951E-01  unclassified
  6wue-assembly1_A-2  TM=3.688E-01  e=2.131E-01  Synechocystis sp. PCC 6803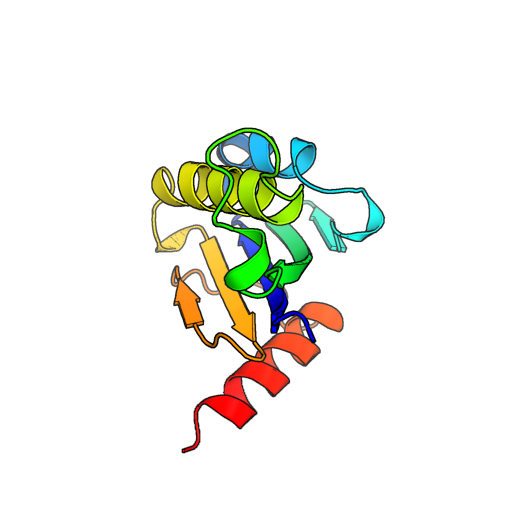
  2l9n-assembly1_A  TM=5.242E-01  e=5.108E+00  Homo sapiens
  6brd-assembly3_C  TM=2.529E-01  e=1.590E+00  Streptomyces venezuelae ATCC 10712